Protein AF-A0A850HCU6-F1 (afdb_monomer)

Secondary structure (DSSP, 8-state):
-----HHHHHHHS-SSSS-HHHHHHHHHHTTSS-S-S----HHHHHHHH---TT-EEEEE-GGGHHHHHHHTT--SEEEEE-S-HHHHHHHHHHHHHHHHSSSHHHHHHHHH-TT-GGG--

Foldseek 3Di:
DPDDPVVLVDVQQDDDDDCRVVSVVVVVVLLALDQLDDPDDLVVVCVVVVQAAQAEAEEALSLQPNVVSSCVRVYPYYHHDYSHVNSVVSNVVLVVCVVPPPDPVRSCCQPVVVPDPVNVD

Radius of gyration: 17.05 Å; Cα contacts (8 Å, |Δi|>4): 122; chains: 1; bounding box: 48×31×41 Å

Sequence (121 aa):
MAEKNRKIEQAVLGHDGGGKLWDRAFAFAFKGLVYAQIWEDPVVDMDALAIKPGHRVATIASGGCNVLSYLTADPAAIDAVDLNTAHVALGRLKLAAAQHLPDYAAFRRFFAEADRKENIA

pLDDT: mean 85.3, std 13.58, range [39.62, 98.38]

Nearest PDB structures (foldseek):
  1y8c-assembly1_A  TM=5.148E-01  e=3.028E-01  Clostridium acetobutylicum ATCC 824
  3dlc-assembly1_A  TM=5.593E-01  e=1.928E+00  Methanococcus maripaludis
  1r74-assembly1_A-2  TM=4.323E-01  e=2.051E+00  Homo sapiens
  2h11-assembly2_B  TM=4.576E-01  e=4.043E+00  Homo sapiens
  1r8y-assembly1_A  TM=3.677E-01  e=2.970E+00  Mus musculus

Mean predicted aligned error: 7.26 Å

InterPro domains:
  IPR021829 Protein of unknown function DUF3419 [PF11899] (27-119)
  IPR029063 S-adenosyl-L-methionine-dependent methyltransferase superfamily [SSF53335] (22-100)

Solvent-accessible surface area (backbone atoms only — not comparable to full-atom values): 7329 Å² total; per-residue (Å²): 132,83,79,78,62,62,68,50,58,54,70,64,46,75,88,81,78,99,48,70,69,58,43,50,51,49,54,55,70,48,56,54,84,67,65,50,67,74,88,75,55,65,67,60,50,47,68,73,64,60,68,39,67,71,38,72,46,78,44,72,19,51,25,24,59,64,59,60,55,54,52,74,40,51,41,69,42,73,53,66,46,63,86,35,61,48,22,51,50,43,25,51,50,51,54,50,39,72,74,68,45,93,45,68,67,57,44,46,43,65,74,73,41,72,88,42,70,92,68,66,125

Structure (mmCIF, N/CA/C/O backbone):
data_AF-A0A850HCU6-F1
#
_entry.id   AF-A0A850HCU6-F1
#
loop_
_atom_site.group_PDB
_atom_site.id
_atom_site.type_symbol
_atom_site.label_atom_id
_atom_site.label_alt_id
_atom_site.label_comp_id
_atom_site.label_asym_id
_atom_site.label_entity_id
_atom_site.label_seq_id
_atom_site.pdbx_PDB_ins_code
_atom_site.Cartn_x
_atom_site.Cartn_y
_atom_site.Cartn_z
_atom_site.occupancy
_atom_site.B_iso_or_equiv
_atom_site.auth_seq_id
_atom_site.auth_comp_id
_atom_site.auth_asym_id
_atom_site.auth_atom_id
_atom_site.pdbx_PDB_model_num
ATOM 1 N N . MET A 1 1 ? 17.155 17.829 -7.350 1.00 39.62 1 MET A N 1
ATOM 2 C CA . MET A 1 1 ? 17.613 16.481 -6.943 1.00 39.62 1 MET A CA 1
ATOM 3 C C . MET A 1 1 ? 17.203 16.275 -5.497 1.00 39.62 1 MET A C 1
ATOM 5 O O . MET A 1 1 ? 17.566 17.111 -4.683 1.00 39.62 1 MET A O 1
ATOM 9 N N . ALA A 1 2 ? 16.405 15.250 -5.191 1.00 48.66 2 ALA A N 1
ATOM 10 C CA . ALA A 1 2 ? 16.038 14.949 -3.807 1.00 48.66 2 ALA A CA 1
ATOM 11 C C . ALA A 1 2 ? 17.299 14.577 -3.013 1.00 48.66 2 ALA A C 1
ATOM 13 O O . ALA A 1 2 ? 18.119 13.789 -3.491 1.00 48.66 2 ALA A O 1
ATOM 14 N N . GLU A 1 3 ? 17.468 15.180 -1.839 1.00 52.06 3 GLU A N 1
ATOM 15 C CA . GLU A 1 3 ? 18.578 14.897 -0.935 1.00 52.06 3 GLU A CA 1
ATOM 16 C C . GLU A 1 3 ? 18.634 13.394 -0.632 1.00 52.06 3 GLU A C 1
ATOM 18 O O . GLU A 1 3 ? 17.623 12.746 -0.346 1.00 52.06 3 GLU A O 1
ATOM 23 N N . LYS A 1 4 ? 19.826 12.811 -0.761 1.00 59.12 4 LYS A N 1
ATOM 24 C CA . LYS A 1 4 ? 20.037 11.375 -0.590 1.00 59.12 4 LYS A CA 1
ATOM 25 C C . LYS A 1 4 ? 19.754 11.015 0.873 1.00 59.12 4 LYS A C 1
ATOM 27 O O . LYS A 1 4 ? 20.458 11.476 1.769 1.00 59.12 4 LYS A O 1
ATOM 32 N N . ASN A 1 5 ? 18.720 10.212 1.125 1.00 69.19 5 ASN A N 1
ATOM 33 C CA . ASN A 1 5 ? 18.264 9.918 2.483 1.00 69.19 5 ASN A CA 1
ATOM 34 C C . ASN A 1 5 ? 19.266 9.003 3.219 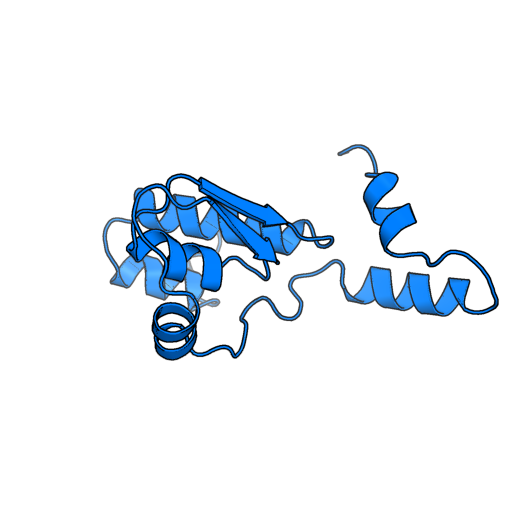1.00 69.19 5 ASN A C 1
ATOM 36 O O . ASN A 1 5 ? 19.161 7.777 3.173 1.00 69.19 5 ASN A O 1
ATOM 40 N N . ARG A 1 6 ? 20.249 9.615 3.898 1.00 69.88 6 ARG A N 1
ATOM 41 C CA . ARG A 1 6 ? 21.340 8.943 4.637 1.00 69.88 6 ARG A CA 1
ATOM 42 C C . ARG A 1 6 ? 20.852 7.886 5.627 1.00 69.88 6 ARG A C 1
ATOM 44 O O . ARG A 1 6 ? 21.562 6.914 5.854 1.00 69.88 6 ARG A O 1
ATOM 51 N N . LYS A 1 7 ? 19.648 8.051 6.186 1.00 71.00 7 LYS A N 1
ATOM 52 C CA . LYS A 1 7 ? 19.053 7.083 7.120 1.00 71.00 7 LYS A CA 1
ATOM 53 C C . LYS A 1 7 ? 18.715 5.756 6.438 1.00 71.00 7 LYS A C 1
ATOM 55 O O . LYS A 1 7 ? 18.930 4.709 7.032 1.00 71.00 7 LYS A O 1
ATOM 60 N N . ILE A 1 8 ? 18.241 5.793 5.190 1.00 70.88 8 ILE A N 1
ATOM 61 C CA . ILE A 1 8 ? 17.941 4.581 4.412 1.00 70.88 8 ILE A CA 1
ATOM 62 C C . ILE A 1 8 ? 19.242 3.856 4.057 1.00 70.88 8 ILE A C 1
ATOM 64 O O . ILE A 1 8 ? 19.333 2.647 4.224 1.00 70.88 8 ILE A O 1
ATOM 68 N N . GLU A 1 9 ? 20.276 4.588 3.628 1.00 70.25 9 GLU A N 1
ATOM 69 C CA . GLU A 1 9 ? 21.580 3.978 3.325 1.00 70.25 9 GLU A CA 1
ATOM 70 C C . GLU A 1 9 ? 22.198 3.303 4.558 1.00 70.25 9 GLU A C 1
ATOM 72 O O . GLU A 1 9 ? 22.739 2.209 4.441 1.00 70.25 9 GLU A O 1
ATOM 77 N N . GLN A 1 10 ? 22.079 3.916 5.738 1.00 70.88 10 GLN A N 1
ATOM 78 C CA . GLN A 1 10 ? 22.532 3.312 6.995 1.00 70.88 10 GLN A CA 1
ATOM 79 C C . GLN A 1 10 ? 21.689 2.103 7.415 1.00 70.88 10 GLN A C 1
ATOM 81 O O . GLN A 1 10 ? 22.240 1.153 7.949 1.00 70.88 10 GLN A O 1
ATOM 86 N N . ALA A 1 11 ? 20.376 2.115 7.170 1.00 72.88 11 ALA A N 1
ATOM 87 C CA . ALA A 1 11 ? 19.504 0.996 7.525 1.00 72.88 11 ALA A CA 1
ATOM 88 C C . ALA A 1 11 ? 19.751 -0.256 6.664 1.00 72.88 11 ALA A C 1
ATOM 90 O O . ALA A 1 11 ? 19.561 -1.369 7.140 1.00 72.88 11 ALA A O 1
ATOM 91 N N . VAL A 1 12 ? 20.163 -0.079 5.404 1.00 69.94 12 VAL A N 1
ATOM 92 C CA . VAL A 1 12 ? 20.417 -1.197 4.478 1.00 69.94 12 VAL A CA 1
ATOM 93 C C . VAL A 1 12 ? 21.825 -1.777 4.640 1.00 69.94 12 VAL A C 1
ATOM 95 O O . VAL A 1 12 ? 22.040 -2.963 4.408 1.00 69.94 12 VAL A O 1
ATOM 98 N N . LEU A 1 13 ? 22.800 -0.952 5.021 1.00 69.00 13 LEU A N 1
ATOM 99 C CA . LEU A 1 13 ? 24.186 -1.376 5.198 1.00 69.00 13 LEU A CA 1
ATOM 100 C C . LEU A 1 13 ? 24.393 -1.786 6.654 1.00 69.00 13 LEU A C 1
ATOM 102 O O . LEU A 1 13 ? 24.521 -0.926 7.521 1.00 69.00 13 LEU A O 1
ATOM 106 N N . GLY A 1 14 ? 24.407 -3.097 6.911 1.00 58.12 14 GLY A N 1
ATOM 107 C CA . GLY A 1 14 ? 24.561 -3.655 8.255 1.00 58.12 14 GLY A CA 1
ATOM 108 C C . GLY A 1 14 ? 25.757 -3.079 9.027 1.00 58.12 14 GLY A C 1
ATOM 109 O O . GLY A 1 14 ? 26.761 -2.644 8.450 1.00 58.12 14 GLY A O 1
ATOM 110 N N . HIS A 1 15 ? 25.652 -3.074 10.357 1.00 58.56 15 HIS A N 1
ATOM 111 C CA . HIS A 1 15 ? 26.775 -2.762 11.234 1.00 58.56 15 HIS A CA 1
ATOM 112 C C . HIS A 1 15 ? 27.662 -4.014 11.387 1.00 58.56 15 HIS A C 1
ATOM 114 O O . HIS A 1 15 ? 27.200 -5.044 11.861 1.00 58.56 15 HIS A O 1
ATOM 120 N N . ASP A 1 16 ? 28.926 -3.867 10.975 1.00 59.94 16 ASP A N 1
ATOM 121 C CA . ASP A 1 16 ? 30.063 -4.804 11.051 1.00 59.94 16 ASP A CA 1
ATOM 122 C C . ASP A 1 16 ? 30.208 -5.916 9.979 1.00 59.94 16 ASP A C 1
ATOM 124 O O . ASP A 1 16 ? 29.344 -6.755 9.769 1.00 59.94 16 ASP A O 1
ATOM 128 N N . GLY A 1 17 ? 31.401 -5.950 9.350 1.00 52.47 17 GLY A N 1
ATOM 129 C CA . GLY A 1 17 ? 32.001 -7.144 8.723 1.00 52.47 17 GLY A CA 1
ATOM 130 C C . GLY A 1 17 ? 31.760 -7.417 7.223 1.00 52.47 17 GLY A C 1
ATOM 131 O O . GLY A 1 17 ? 30.687 -7.831 6.818 1.00 52.47 17 GLY A O 1
ATOM 132 N N . GLY A 1 18 ? 32.815 -7.293 6.399 1.00 53.84 18 GLY A N 1
ATOM 133 C CA . GLY A 1 18 ? 33.082 -8.101 5.183 1.00 53.84 18 GLY A CA 1
ATOM 134 C C . GLY A 1 18 ? 32.180 -8.011 3.932 1.00 53.84 18 GLY A C 1
ATOM 135 O O . GLY A 1 18 ? 32.697 -8.154 2.827 1.00 53.84 18 GLY A O 1
ATOM 136 N N . GLY A 1 19 ? 30.874 -7.752 4.057 1.00 59.69 19 GLY A N 1
ATOM 137 C CA . GLY A 1 19 ? 29.875 -7.894 2.980 1.00 59.69 19 GLY A CA 1
ATOM 138 C C . GLY A 1 19 ? 29.504 -6.620 2.209 1.00 59.69 19 GLY A C 1
ATOM 139 O O . GLY A 1 19 ? 28.702 -6.677 1.280 1.00 59.69 19 GLY A O 1
ATOM 140 N N . LYS A 1 20 ? 30.118 -5.472 2.528 1.00 68.69 20 LYS A N 1
ATOM 141 C CA . LYS A 1 20 ? 29.666 -4.126 2.108 1.00 68.69 20 LYS A CA 1
ATOM 142 C C . LYS A 1 20 ? 29.428 -3.932 0.606 1.00 68.69 20 LYS A C 1
ATOM 144 O O . LYS A 1 20 ? 28.637 -3.070 0.231 1.00 68.69 20 LYS A O 1
ATOM 149 N N . LEU A 1 21 ? 30.135 -4.652 -0.267 1.00 74.31 21 LEU A N 1
ATOM 150 C CA . LEU A 1 21 ? 29.905 -4.558 -1.712 1.00 74.31 21 LEU A CA 1
ATOM 151 C C . LEU A 1 21 ? 28.626 -5.295 -2.126 1.00 74.31 21 LEU A C 1
ATOM 153 O O . LEU A 1 21 ? 27.846 -4.760 -2.911 1.00 74.31 21 LEU A O 1
ATOM 157 N N . TRP A 1 22 ? 28.396 -6.482 -1.564 1.00 73.75 22 TRP A N 1
ATOM 158 C CA . TRP A 1 22 ? 27.211 -7.293 -1.825 1.00 73.75 22 TRP A CA 1
ATOM 159 C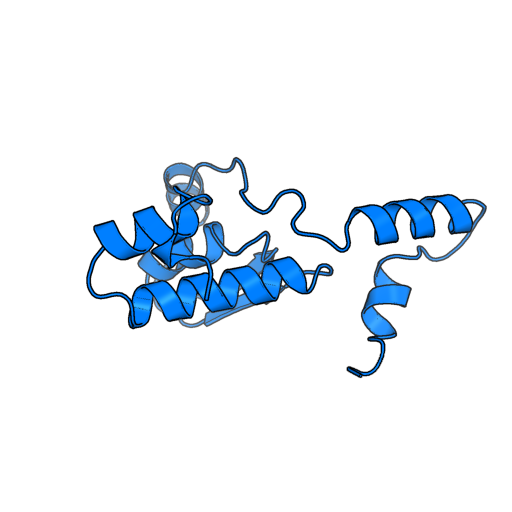 C . TRP A 1 22 ? 25.956 -6.655 -1.240 1.00 73.75 22 TRP A C 1
ATOM 161 O O . TRP A 1 22 ? 24.960 -6.566 -1.948 1.00 73.75 22 TRP A O 1
ATOM 171 N N . ASP A 1 23 ? 26.031 -6.081 -0.037 1.00 73.38 23 ASP A N 1
ATOM 172 C CA . ASP A 1 23 ? 24.906 -5.349 0.563 1.00 73.38 23 ASP A CA 1
ATOM 173 C C . ASP A 1 23 ? 24.521 -4.127 -0.275 1.00 73.38 23 ASP A C 1
ATOM 175 O O . ASP A 1 23 ? 23.346 -3.833 -0.474 1.00 73.38 23 ASP A O 1
ATOM 179 N N . ARG A 1 24 ? 25.511 -3.424 -0.841 1.00 74.38 24 ARG A N 1
ATOM 180 C CA . ARG A 1 24 ? 25.268 -2.292 -1.749 1.00 74.38 24 ARG A CA 1
ATOM 181 C C . ARG A 1 24 ? 24.702 -2.733 -3.092 1.00 74.38 24 ARG A C 1
ATOM 183 O O . ARG A 1 24 ? 23.853 -2.029 -3.634 1.00 74.38 24 ARG A O 1
ATOM 190 N N . ALA A 1 25 ? 25.171 -3.855 -3.633 1.00 76.00 25 ALA A N 1
ATOM 191 C CA . ALA A 1 25 ? 24.645 -4.423 -4.869 1.00 76.00 25 ALA A CA 1
ATOM 192 C C . ALA A 1 25 ? 23.195 -4.896 -4.682 1.00 76.00 25 ALA A C 1
ATOM 194 O O . ALA A 1 25 ? 22.341 -4.590 -5.511 1.00 76.00 25 ALA A O 1
ATOM 195 N N . PHE A 1 26 ? 22.900 -5.542 -3.553 1.00 72.81 26 PHE A N 1
ATOM 196 C CA . PHE A 1 26 ? 21.553 -5.912 -3.137 1.00 72.81 26 PHE A CA 1
ATOM 197 C C . PHE A 1 26 ? 20.671 -4.667 -2.969 1.00 72.81 26 PHE A C 1
ATOM 199 O O . PHE A 1 26 ? 19.656 -4.538 -3.642 1.00 72.81 26 PHE A O 1
ATOM 206 N N . ALA A 1 27 ? 21.106 -3.673 -2.189 1.00 73.69 27 ALA A N 1
ATOM 207 C CA . ALA A 1 27 ? 20.394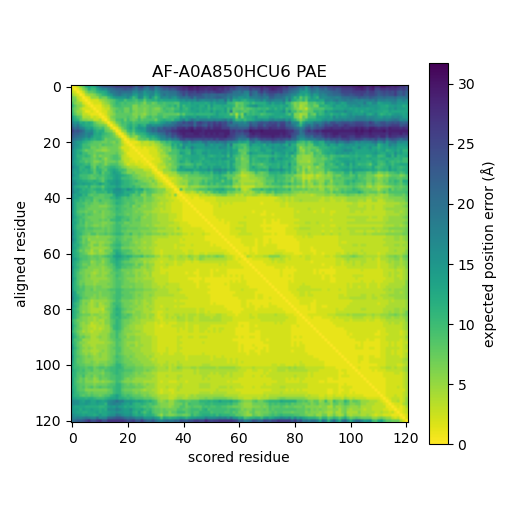 -2.403 -2.026 1.00 73.69 27 ALA A CA 1
ATOM 208 C C . ALA A 1 27 ? 20.069 -1.726 -3.364 1.00 73.69 27 ALA A C 1
ATOM 210 O O . ALA A 1 27 ? 19.002 -1.143 -3.544 1.00 73.69 27 ALA A O 1
ATOM 211 N N . PHE A 1 28 ? 21.010 -1.783 -4.307 1.00 76.19 28 PHE A N 1
ATOM 212 C CA . PHE A 1 28 ? 20.831 -1.227 -5.637 1.00 76.19 28 PHE A CA 1
ATOM 213 C C . PHE A 1 28 ? 19.801 -2.014 -6.454 1.00 76.19 28 PHE A C 1
ATOM 215 O O . PHE A 1 28 ? 18.928 -1.398 -7.061 1.00 76.19 28 PHE A O 1
ATOM 222 N N . ALA A 1 29 ? 19.852 -3.347 -6.427 1.00 72.44 29 ALA A N 1
ATOM 223 C CA . ALA A 1 29 ? 18.873 -4.199 -7.101 1.00 72.44 29 ALA A CA 1
ATOM 224 C C . ALA A 1 29 ? 17.442 -3.996 -6.560 1.00 72.44 29 ALA A C 1
ATOM 226 O O . ALA A 1 29 ? 16.483 -4.074 -7.322 1.00 72.44 29 ALA A O 1
ATOM 227 N N . PHE A 1 30 ? 17.299 -3.650 -5.277 1.00 69.44 30 PHE A N 1
ATOM 228 C CA . PHE A 1 30 ? 16.012 -3.418 -4.608 1.00 69.44 30 PHE A CA 1
ATOM 229 C C . PHE A 1 30 ? 15.538 -1.950 -4.614 1.00 69.44 30 PHE A C 1
ATOM 231 O O . PHE A 1 30 ? 14.550 -1.619 -3.963 1.00 69.44 30 PHE A O 1
ATOM 238 N N . LYS A 1 31 ? 16.193 -1.048 -5.362 1.00 70.88 31 LYS A N 1
ATOM 239 C CA . LYS A 1 31 ? 15.732 0.351 -5.509 1.00 70.88 31 LYS A CA 1
ATOM 240 C C . LYS A 1 31 ? 14.490 0.526 -6.391 1.00 70.88 31 LYS A C 1
ATOM 242 O O . LYS A 1 31 ? 13.873 1.588 -6.344 1.00 70.88 31 LYS A O 1
ATOM 247 N N . GLY A 1 32 ? 14.181 -0.445 -7.250 1.00 75.75 32 GLY A N 1
ATOM 248 C CA . GLY A 1 32 ? 13.008 -0.425 -8.133 1.00 75.75 32 GLY A CA 1
ATOM 249 C C . GLY A 1 32 ? 11.773 -1.043 -7.477 1.00 75.75 32 GLY A C 1
ATOM 250 O O . GLY A 1 32 ? 11.843 -1.495 -6.345 1.00 75.75 32 GLY A O 1
ATOM 251 N N . LEU A 1 33 ? 10.639 -1.106 -8.180 1.00 78.12 33 LEU A N 1
ATOM 252 C CA . LEU A 1 33 ? 9.466 -1.860 -7.715 1.00 78.12 33 LEU A CA 1
ATOM 253 C C . LEU A 1 33 ? 9.761 -3.367 -7.786 1.00 78.12 33 LEU A C 1
ATOM 255 O O . LEU A 1 33 ? 9.594 -3.984 -8.834 1.00 78.12 33 LEU A O 1
ATOM 259 N N . VAL A 1 34 ? 10.220 -3.949 -6.681 1.00 78.88 34 VAL A N 1
ATOM 260 C CA . VAL A 1 34 ? 10.534 -5.379 -6.564 1.00 78.88 34 VAL A CA 1
ATOM 261 C C . VAL A 1 34 ? 9.711 -5.928 -5.408 1.00 78.88 34 VAL A C 1
ATOM 263 O O . VAL A 1 34 ? 9.804 -5.399 -4.309 1.00 78.88 34 VAL A O 1
ATOM 266 N N . TYR A 1 35 ? 8.912 -6.973 -5.644 1.00 73.00 35 TYR A N 1
ATOM 267 C CA . TYR A 1 35 ? 7.903 -7.462 -4.685 1.00 73.00 35 TYR A CA 1
ATOM 268 C C . TYR A 1 35 ? 6.807 -6.428 -4.349 1.00 73.00 35 TYR A C 1
ATOM 270 O O . TYR A 1 35 ? 6.366 -6.303 -3.214 1.00 73.00 35 TYR A O 1
ATOM 278 N N . ALA A 1 36 ? 6.329 -5.685 -5.353 1.00 74.69 36 ALA A N 1
ATOM 279 C CA . ALA A 1 36 ? 5.286 -4.660 -5.188 1.00 74.69 36 ALA A CA 1
ATOM 280 C C . ALA A 1 36 ? 3.853 -5.212 -4.979 1.00 74.69 36 ALA A C 1
ATOM 282 O O . ALA A 1 36 ? 2.906 -4.443 -4.766 1.00 74.69 36 ALA A O 1
ATOM 283 N N . GLN A 1 37 ? 3.694 -6.533 -5.074 1.00 78.12 37 GLN A N 1
ATOM 284 C CA . GLN A 1 37 ? 2.530 -7.280 -4.617 1.00 78.12 37 GLN A CA 1
ATOM 285 C C . GLN A 1 37 ? 3.015 -8.347 -3.653 1.00 78.12 37 GLN A C 1
ATOM 287 O O . GLN A 1 37 ? 3.989 -9.048 -3.937 1.00 78.12 37 GLN A O 1
ATOM 292 N N . ILE A 1 38 ? 2.324 -8.435 -2.530 1.00 80.31 38 ILE A N 1
ATOM 293 C CA . ILE A 1 38 ? 2.606 -9.421 -1.504 1.00 80.31 38 ILE A CA 1
ATOM 294 C C . ILE A 1 38 ? 1.664 -10.620 -1.676 1.00 80.31 38 ILE A C 1
ATOM 296 O O . ILE A 1 38 ? 0.669 -10.524 -2.399 1.00 80.31 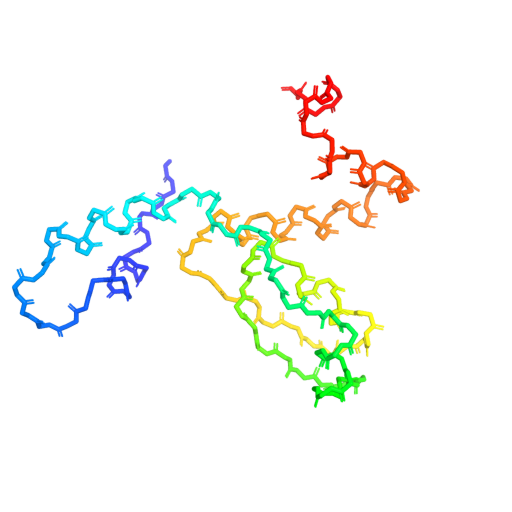38 ILE A O 1
ATOM 300 N N . TRP A 1 39 ? 2.041 -11.759 -1.101 1.00 84.31 39 TRP A N 1
ATOM 301 C CA . TRP A 1 39 ? 1.401 -13.062 -1.333 1.00 84.31 39 TRP A CA 1
ATOM 302 C C . TRP A 1 39 ? 0.408 -13.448 -0.229 1.00 84.31 39 TRP A C 1
ATOM 304 O O . TRP A 1 39 ? -0.218 -14.502 -0.304 1.00 84.31 39 TRP A O 1
ATOM 314 N N . GLU A 1 40 ? 0.295 -12.608 0.792 1.00 86.25 40 GLU A N 1
ATOM 315 C CA . GLU A 1 40 ? -0.579 -12.742 1.941 1.00 86.25 40 GLU A CA 1
ATOM 316 C C . GLU A 1 40 ? -2.046 -12.698 1.500 1.00 86.25 40 GLU A C 1
ATOM 318 O O . GLU A 1 40 ? -2.442 -11.902 0.642 1.00 86.25 40 GLU A O 1
ATOM 323 N N . ASP A 1 41 ? -2.856 -13.579 2.086 1.00 92.25 41 ASP A N 1
ATOM 324 C CA . ASP A 1 41 ? -4.297 -13.575 1.871 1.00 92.25 41 ASP A CA 1
ATOM 325 C C . ASP A 1 41 ? -4.924 -12.507 2.781 1.00 92.25 41 ASP A C 1
ATOM 327 O O . ASP A 1 41 ? -4.899 -12.664 4.008 1.00 92.25 41 ASP A O 1
ATOM 331 N N . PRO A 1 42 ? -5.522 -11.439 2.221 1.00 90.94 42 PRO A N 1
ATOM 332 C CA . PRO A 1 42 ? -6.093 -10.372 3.026 1.00 90.94 42 PRO A CA 1
ATOM 333 C C . PRO A 1 42 ? -7.258 -10.850 3.900 1.00 90.94 42 PRO A C 1
ATOM 335 O O . PRO A 1 42 ? -7.511 -10.241 4.931 1.00 90.94 42 PRO A O 1
ATOM 338 N N . VAL A 1 43 ? -7.972 -11.921 3.539 1.00 94.44 43 VAL A N 1
ATOM 339 C CA . VAL A 1 43 ? -9.057 -12.462 4.374 1.00 94.44 43 VAL A CA 1
ATOM 340 C C . VAL A 1 43 ? -8.477 -13.096 5.635 1.00 94.44 43 VAL A C 1
ATOM 342 O O . VAL A 1 43 ? -8.915 -12.789 6.741 1.00 94.44 43 VAL A O 1
ATOM 345 N N . VAL A 1 44 ? -7.438 -13.919 5.474 1.00 96.38 44 VAL A N 1
ATOM 346 C CA . VAL A 1 44 ? -6.750 -14.571 6.596 1.00 96.38 44 VAL A CA 1
ATOM 347 C C . VAL A 1 44 ? -6.063 -13.540 7.491 1.00 96.38 44 VAL A C 1
ATOM 349 O O . VAL A 1 44 ? -6.158 -13.639 8.715 1.00 96.38 44 VAL A O 1
ATOM 352 N N . ASP A 1 45 ? -5.424 -12.524 6.903 1.00 94.31 45 ASP A N 1
ATOM 353 C CA . ASP A 1 45 ? -4.805 -11.433 7.660 1.00 94.31 45 ASP A CA 1
ATOM 354 C C . ASP A 1 45 ? -5.841 -10.685 8.506 1.00 94.31 45 ASP A C 1
ATOM 356 O O . ASP A 1 45 ? -5.605 -10.422 9.685 1.00 94.31 45 ASP A O 1
ATOM 360 N N . MET A 1 46 ? -7.006 -10.357 7.939 1.00 96.00 46 MET A N 1
ATOM 361 C CA . MET A 1 46 ? -8.050 -9.623 8.660 1.00 96.00 46 MET A CA 1
ATOM 362 C C . MET A 1 46 ? -8.665 -10.446 9.795 1.00 96.00 46 MET A C 1
ATOM 364 O O . MET A 1 46 ? -8.892 -9.898 10.879 1.00 96.00 46 MET A O 1
ATOM 368 N N . ASP A 1 47 ? -8.867 -11.747 9.584 1.00 97.12 47 ASP A N 1
ATOM 369 C CA . ASP A 1 47 ? -9.346 -12.667 10.618 1.00 97.12 47 ASP A CA 1
ATOM 370 C C . ASP A 1 47 ? -8.336 -12.796 11.767 1.00 97.12 47 ASP A C 1
ATOM 372 O O . ASP A 1 47 ? -8.706 -12.733 12.942 1.0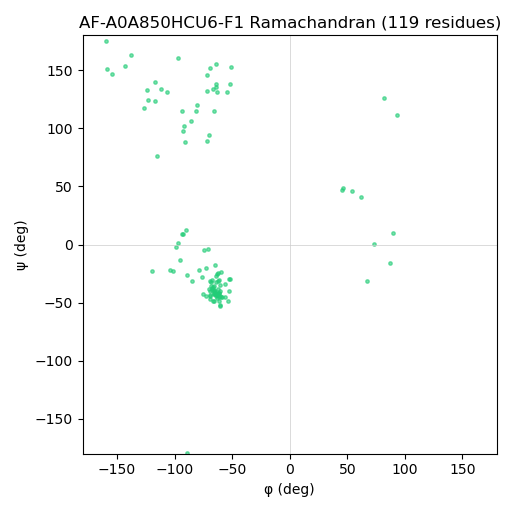0 97.12 47 ASP A O 1
ATOM 376 N N . ALA A 1 48 ? -7.049 -12.936 11.441 1.00 96.88 48 ALA A N 1
ATOM 377 C CA . ALA A 1 48 ? -5.989 -13.111 12.428 1.00 96.88 48 ALA A CA 1
ATOM 378 C C . ALA A 1 48 ? -5.681 -11.821 13.204 1.00 96.88 48 ALA A C 1
ATOM 380 O O . ALA A 1 48 ? -5.512 -11.851 14.425 1.00 96.88 48 ALA A O 1
ATOM 381 N N . LEU A 1 49 ? -5.597 -10.684 12.508 1.00 96.31 49 LEU A N 1
ATOM 382 C CA . LEU A 1 49 ? -5.246 -9.393 13.104 1.00 96.31 49 LEU A CA 1
ATOM 383 C C . LEU A 1 49 ? -6.424 -8.743 13.834 1.00 96.31 49 LEU A C 1
ATOM 385 O O . LEU A 1 49 ? -6.200 -7.891 14.697 1.00 96.31 49 LEU A O 1
ATOM 389 N N . ALA A 1 50 ? -7.661 -9.121 13.489 1.00 97.50 50 ALA A N 1
ATOM 390 C CA . ALA A 1 50 ? -8.895 -8.608 14.080 1.00 97.50 50 ALA A CA 1
ATOM 391 C C . ALA A 1 50 ? -8.894 -7.069 14.198 1.00 97.50 50 ALA A C 1
ATOM 393 O O . ALA A 1 50 ? -9.164 -6.501 15.264 1.00 97.50 50 ALA A O 1
ATOM 394 N N . ILE A 1 51 ? -8.536 -6.394 13.099 1.00 97.62 51 ILE A N 1
ATOM 395 C CA . ILE A 1 51 ? -8.448 -4.931 13.020 1.00 97.62 51 ILE A CA 1
ATOM 396 C C . ILE A 1 51 ? -9.844 -4.329 13.225 1.00 97.62 51 ILE A C 1
ATOM 398 O O . ILE A 1 51 ? -10.830 -4.823 12.681 1.00 97.62 51 ILE A O 1
ATOM 402 N N . LYS A 1 52 ? -9.930 -3.270 14.036 1.00 97.44 52 LYS A N 1
ATOM 403 C CA . LYS A 1 52 ? -11.183 -2.604 14.411 1.00 97.44 52 LYS A CA 1
ATOM 404 C C . LYS A 1 52 ? -11.034 -1.083 14.389 1.00 97.44 52 LYS A C 1
ATOM 406 O O . LYS A 1 52 ? -9.907 -0.583 14.507 1.00 97.44 52 LYS A O 1
ATOM 411 N N . PRO A 1 53 ? -12.159 -0.347 14.362 1.00 98.25 53 PRO A N 1
ATOM 412 C CA . PRO A 1 53 ? -12.147 1.092 14.557 1.00 98.25 53 PRO A CA 1
ATOM 413 C C . PRO A 1 53 ? -11.404 1.511 15.824 1.00 98.25 53 PRO A C 1
ATOM 415 O O . PRO A 1 53 ? -11.510 0.872 16.873 1.00 98.25 53 PRO A O 1
ATOM 418 N N . GLY A 1 54 ? -10.612 2.578 15.721 1.00 97.81 54 GLY A N 1
ATOM 419 C CA . GLY A 1 54 ? -9.767 3.066 16.815 1.00 97.81 54 GLY A CA 1
ATOM 420 C C . GLY A 1 54 ? -8.381 2.413 16.910 1.00 97.81 54 GLY A C 1
ATOM 421 O O . GLY A 1 54 ? -7.498 2.970 17.563 1.00 97.81 54 GLY A O 1
ATOM 422 N N . HIS A 1 55 ? -8.142 1.276 16.245 1.00 98.38 55 HIS A N 1
ATOM 423 C CA . HIS A 1 55 ? -6.817 0.649 16.232 1.00 98.38 55 HIS A CA 1
ATOM 424 C C . HIS A 1 55 ? -5.803 1.486 15.441 1.00 98.38 55 HIS A C 1
ATOM 426 O O . HIS A 1 55 ? -6.151 2.186 14.491 1.00 98.38 55 HIS A O 1
ATOM 432 N N . ARG A 1 56 ? -4.524 1.383 15.811 1.00 98.38 56 ARG A N 1
ATOM 433 C CA . ARG A 1 56 ? -3.402 1.945 15.047 1.00 98.38 56 ARG A CA 1
ATOM 434 C C . ARG A 1 56 ? -2.508 0.801 14.591 1.00 98.38 56 ARG A C 1
ATOM 436 O O . ARG A 1 56 ? -2.061 0.016 15.423 1.00 98.38 56 ARG A O 1
ATOM 443 N N . VAL A 1 57 ? -2.276 0.698 13.288 1.00 97.56 57 VAL A N 1
ATOM 444 C CA . VAL A 1 57 ? -1.560 -0.423 12.664 1.00 97.56 57 VAL A CA 1
ATOM 445 C C . VAL A 1 57 ? -0.225 0.069 12.122 1.00 97.56 57 VAL A C 1
ATOM 447 O O . VAL A 1 57 ? -0.176 1.085 11.441 1.00 97.56 57 VAL A O 1
ATOM 450 N N . ALA A 1 58 ? 0.856 -0.658 12.384 1.00 96.94 58 ALA A N 1
ATOM 451 C CA . ALA A 1 58 ? 2.127 -0.468 11.692 1.00 96.94 58 ALA A CA 1
ATOM 452 C C . ALA A 1 58 ? 2.333 -1.636 10.725 1.00 96.94 58 ALA A C 1
ATOM 454 O O . ALA A 1 58 ? 2.159 -2.790 11.110 1.00 96.94 58 ALA A O 1
ATOM 455 N N . THR A 1 59 ? 2.687 -1.346 9.475 1.00 94.31 59 THR A N 1
ATOM 456 C CA . THR A 1 59 ? 2.914 -2.379 8.456 1.00 94.31 59 THR A CA 1
ATOM 457 C C . THR A 1 59 ? 4.060 -1.999 7.534 1.00 94.31 59 THR A C 1
ATOM 459 O O . THR A 1 59 ? 4.341 -0.820 7.311 1.00 94.31 59 THR A O 1
ATOM 462 N N . ILE A 1 60 ? 4.707 -3.003 6.951 1.00 92.62 60 ILE A N 1
ATOM 463 C CA . ILE A 1 60 ? 5.615 -2.779 5.827 1.00 92.62 60 ILE A CA 1
ATOM 464 C C . ILE A 1 60 ? 4.768 -2.306 4.640 1.00 92.62 60 ILE A C 1
ATOM 466 O O . ILE A 1 60 ? 3.696 -2.863 4.391 1.00 92.62 60 ILE A O 1
ATOM 470 N N . ALA A 1 61 ? 5.198 -1.252 3.938 1.00 92.50 61 ALA A N 1
ATOM 471 C CA . ALA A 1 61 ? 4.385 -0.667 2.876 1.00 92.50 61 ALA A CA 1
ATOM 472 C C . ALA A 1 61 ? 4.218 -1.646 1.712 1.00 92.50 61 ALA A C 1
ATOM 474 O O . ALA A 1 61 ? 3.091 -1.844 1.276 1.00 92.50 61 ALA A O 1
ATOM 475 N N . SER A 1 62 ? 5.307 -2.252 1.218 1.00 88.81 62 SER A N 1
ATOM 476 C CA . SER A 1 62 ? 5.296 -3.347 0.233 1.00 88.81 62 SER A CA 1
ATOM 477 C C . SER A 1 62 ? 4.342 -3.127 -0.955 1.00 88.81 62 SER A C 1
ATOM 479 O O . SER A 1 62 ? 3.479 -3.935 -1.299 1.00 88.81 62 SER A O 1
ATOM 481 N N . GLY A 1 63 ? 4.408 -1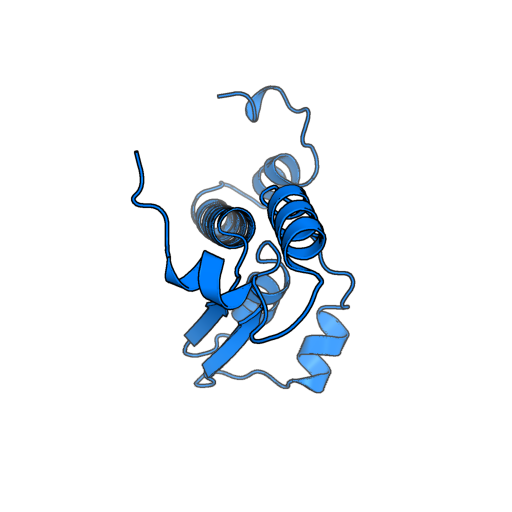.926 -1.535 1.00 89.06 63 GLY A N 1
ATOM 482 C CA . GLY A 1 63 ? 3.544 -1.503 -2.639 1.00 89.06 63 GLY A CA 1
ATOM 483 C C . GLY A 1 63 ? 2.084 -1.202 -2.263 1.00 89.06 63 GLY A C 1
ATOM 484 O O . GLY A 1 63 ? 1.306 -0.829 -3.139 1.00 89.06 63 GLY A O 1
ATOM 485 N N . GLY A 1 64 ? 1.693 -1.326 -0.996 1.00 93.50 64 GLY A N 1
ATOM 486 C CA . GLY A 1 64 ? 0.468 -0.779 -0.402 1.00 93.50 64 GLY A CA 1
ATOM 487 C C . GLY A 1 64 ? -0.774 -1.672 -0.450 1.00 93.50 64 GLY A C 1
ATOM 488 O O . GLY A 1 64 ? -1.861 -1.188 -0.158 1.00 93.50 64 GLY A O 1
ATOM 489 N N . CYS A 1 65 ? -0.659 -2.946 -0.831 1.00 93.25 65 CYS A N 1
ATOM 490 C CA . CYS A 1 65 ? -1.815 -3.853 -0.931 1.00 93.25 65 CYS A CA 1
ATOM 491 C C . CYS A 1 65 ? -2.451 -4.163 0.435 1.00 93.25 65 CYS A C 1
ATOM 493 O O . CYS A 1 65 ? -3.659 -3.975 0.584 1.00 93.25 65 CYS A O 1
ATOM 495 N N . ASN A 1 66 ? -1.663 -4.528 1.450 1.00 93.81 66 ASN A N 1
ATOM 496 C CA . ASN A 1 66 ? -2.207 -4.747 2.796 1.00 93.81 66 ASN A CA 1
ATOM 497 C C . ASN A 1 66 ? -2.740 -3.470 3.429 1.00 93.81 66 ASN A C 1
ATOM 499 O O . ASN A 1 66 ? -3.789 -3.504 4.055 1.00 93.81 66 ASN A O 1
ATOM 503 N N . VAL A 1 67 ? -2.096 -2.324 3.187 1.00 95.62 67 VAL A N 1
ATOM 504 C CA . VAL A 1 67 ? -2.611 -1.024 3.645 1.00 95.62 67 VAL A CA 1
ATOM 505 C C . VAL A 1 67 ? -4.054 -0.815 3.176 1.00 95.62 67 VAL A C 1
ATOM 507 O O . VAL A 1 67 ? -4.910 -0.485 3.988 1.00 95.62 67 VAL A O 1
ATOM 510 N N . LEU A 1 68 ? -4.342 -1.043 1.890 1.00 95.12 68 LEU A N 1
ATOM 511 C CA . LEU A 1 68 ? -5.700 -0.896 1.354 1.00 95.12 68 LEU A CA 1
ATOM 512 C C . LEU A 1 68 ? -6.675 -1.915 1.946 1.00 95.12 68 LEU A C 1
ATOM 514 O O . LEU A 1 68 ? -7.805 -1.548 2.253 1.00 95.12 68 LEU A O 1
ATOM 518 N N . SER A 1 69 ? -6.237 -3.160 2.139 1.00 94.81 69 SER A N 1
ATOM 519 C CA . SER A 1 69 ? -7.057 -4.207 2.758 1.00 94.81 69 SER A CA 1
ATOM 520 C C . SER A 1 69 ? -7.412 -3.851 4.203 1.00 94.81 69 SER A C 1
ATOM 522 O O . SER A 1 69 ? -8.576 -3.892 4.585 1.00 94.81 69 SER A O 1
ATOM 524 N N . TYR A 1 70 ? -6.437 -3.399 4.990 1.00 96.62 70 TYR A N 1
ATOM 525 C CA . TYR A 1 70 ? -6.618 -3.041 6.397 1.00 96.62 70 TYR A CA 1
ATOM 526 C C . TYR A 1 70 ? -7.475 -1.786 6.584 1.00 96.62 70 TYR A C 1
ATOM 528 O O . TYR A 1 70 ? -8.228 -1.699 7.552 1.00 96.62 70 TYR A O 1
ATOM 536 N N . LEU A 1 71 ? -7.410 -0.827 5.651 1.00 96.75 71 LEU A N 1
ATOM 537 C CA . LEU A 1 71 ? -8.268 0.364 5.671 1.00 96.75 71 LEU A CA 1
ATOM 538 C C . LEU A 1 71 ? -9.765 0.027 5.616 1.00 96.75 71 LEU A C 1
ATOM 540 O O . LEU A 1 71 ? -10.572 0.821 6.091 1.00 96.75 71 LEU A O 1
ATOM 544 N N . THR A 1 72 ? -10.148 -1.144 5.096 1.00 96.25 72 THR A N 1
ATOM 545 C CA . THR A 1 72 ? -11.558 -1.571 5.052 1.00 96.25 72 THR A CA 1
ATOM 546 C C . THR A 1 72 ? -12.177 -1.796 6.437 1.00 96.25 72 THR A C 1
ATOM 548 O O . THR A 1 72 ? -13.399 -1.769 6.555 1.00 96.25 72 THR A O 1
ATOM 551 N N . ALA A 1 73 ? -11.362 -1.952 7.489 1.00 97.56 73 ALA A N 1
ATOM 552 C CA . ALA A 1 73 ? -11.822 -2.059 8.877 1.00 97.56 73 ALA A CA 1
ATOM 553 C C . ALA A 1 73 ? -11.849 -0.723 9.643 1.00 97.56 73 ALA A C 1
ATOM 555 O O . ALA A 1 73 ? -12.055 -0.729 10.858 1.00 97.56 73 ALA A O 1
ATOM 556 N N . ASP A 1 74 ? -11.635 0.404 8.956 1.00 97.62 74 ASP A N 1
ATOM 557 C CA . ASP A 1 74 ? -11.683 1.762 9.521 1.00 97.62 74 ASP A CA 1
ATOM 558 C C . ASP A 1 74 ? -10.771 1.992 10.755 1.00 97.62 74 ASP A C 1
ATOM 560 O O . ASP A 1 74 ? -11.204 2.547 11.768 1.00 97.62 74 ASP A O 1
ATOM 564 N N . PRO A 1 75 ? -9.491 1.558 10.743 1.00 98.12 75 PRO A N 1
ATOM 565 C CA . PRO A 1 75 ? -8.581 1.848 11.848 1.00 98.12 75 PRO A CA 1
ATOM 566 C C . PRO A 1 75 ? -8.337 3.361 11.976 1.00 98.12 75 PRO A C 1
ATOM 568 O O . PRO A 1 75 ? -8.370 4.103 10.998 1.00 98.12 75 PRO A O 1
ATOM 571 N N . ALA A 1 76 ? -7.978 3.824 13.175 1.00 98.38 76 ALA A N 1
ATOM 572 C CA . ALA A 1 76 ? -7.651 5.232 13.407 1.00 98.38 76 ALA A CA 1
ATOM 573 C C . ALA A 1 76 ? -6.408 5.702 12.632 1.00 98.38 76 ALA A C 1
ATOM 575 O O . ALA A 1 76 ? -6.307 6.876 12.281 1.00 98.38 76 ALA A O 1
ATOM 576 N N . ALA A 1 77 ? -5.434 4.813 12.412 1.00 98.00 77 ALA A N 1
ATOM 577 C CA . ALA A 1 77 ? -4.247 5.112 11.617 1.00 98.00 77 ALA A CA 1
ATOM 578 C C . ALA A 1 77 ? -3.570 3.841 11.093 1.00 98.00 77 ALA A C 1
ATOM 580 O O . ALA A 1 77 ? -3.573 2.808 11.767 1.00 98.00 77 ALA A O 1
ATOM 581 N N . ILE A 1 78 ? -2.904 3.962 9.942 1.00 97.88 78 ILE A N 1
ATOM 582 C CA . ILE A 1 78 ? -1.943 2.973 9.449 1.00 97.88 78 ILE A CA 1
ATOM 583 C C . ILE A 1 78 ? -0.620 3.672 9.130 1.00 97.88 78 ILE A C 1
ATOM 585 O O . ILE A 1 78 ? -0.550 4.506 8.228 1.00 97.88 78 ILE A O 1
ATOM 589 N N . ASP A 1 79 ? 0.434 3.295 9.845 1.00 97.50 79 ASP A N 1
ATOM 590 C CA . ASP A 1 79 ? 1.805 3.726 9.598 1.00 97.50 79 ASP A CA 1
ATOM 591 C C . ASP A 1 79 ? 2.494 2.700 8.681 1.00 97.50 79 ASP A C 1
ATOM 593 O O . ASP A 1 79 ? 2.947 1.640 9.118 1.00 97.50 79 ASP A O 1
ATOM 597 N N . ALA A 1 80 ? 2.536 3.002 7.379 1.00 95.81 80 ALA A N 1
ATOM 598 C CA . ALA A 1 80 ? 3.148 2.149 6.360 1.00 95.81 80 ALA A CA 1
ATOM 599 C C . ALA A 1 80 ? 4.608 2.554 6.095 1.00 95.81 80 ALA A C 1
ATOM 601 O O . ALA A 1 80 ? 4.873 3.649 5.589 1.00 95.81 80 ALA A O 1
ATOM 602 N N . VAL A 1 81 ? 5.557 1.671 6.411 1.00 93.75 81 VAL A N 1
ATOM 603 C CA . VAL A 1 81 ? 7.001 1.959 6.351 1.00 93.75 81 VAL A CA 1
ATOM 604 C C . VAL A 1 81 ? 7.722 1.071 5.342 1.00 93.75 81 VAL A C 1
ATOM 606 O O . VAL A 1 81 ? 7.431 -0.112 5.226 1.00 93.75 81 VAL A O 1
ATOM 609 N N . ASP A 1 82 ? 8.673 1.627 4.593 1.00 90.62 82 ASP A N 1
ATOM 610 C CA . ASP A 1 82 ? 9.486 0.857 3.646 1.00 90.62 82 ASP A CA 1
ATOM 611 C C . ASP A 1 82 ? 10.833 1.550 3.413 1.00 90.62 82 ASP A C 1
ATOM 613 O O . ASP A 1 82 ? 10.925 2.782 3.425 1.00 90.62 82 ASP A O 1
ATOM 617 N N . LEU A 1 83 ? 11.878 0.754 3.194 1.00 87.00 83 LEU A N 1
ATOM 618 C CA . LEU A 1 83 ? 13.195 1.250 2.786 1.00 87.00 83 LEU A CA 1
ATOM 619 C C . LEU A 1 83 ? 13.196 1.635 1.303 1.00 87.00 83 LEU A C 1
ATOM 621 O O . LEU A 1 83 ? 13.939 2.525 0.883 1.00 87.00 83 LEU A O 1
ATOM 625 N N . ASN A 1 84 ? 12.339 0.991 0.515 1.00 86.88 84 ASN A N 1
ATOM 626 C CA . ASN A 1 84 ? 12.132 1.284 -0.882 1.00 86.88 84 ASN A CA 1
ATOM 627 C C . ASN A 1 84 ? 11.100 2.404 -1.048 1.00 86.88 84 ASN A C 1
ATOM 629 O O . ASN A 1 84 ? 9.886 2.221 -0.922 1.00 86.88 84 ASN A O 1
ATOM 633 N N . THR A 1 85 ? 11.581 3.593 -1.398 1.00 88.75 85 THR A N 1
ATOM 634 C CA . THR A 1 85 ? 10.716 4.757 -1.609 1.00 88.75 85 THR A CA 1
ATOM 635 C C . THR A 1 85 ? 9.726 4.561 -2.759 1.00 88.75 85 THR A C 1
ATOM 637 O O . THR A 1 85 ? 8.660 5.178 -2.733 1.00 88.75 85 THR A O 1
ATOM 640 N N . ALA A 1 86 ? 10.020 3.686 -3.729 1.00 90.31 86 ALA A N 1
ATOM 641 C CA . ALA A 1 86 ? 9.095 3.356 -4.809 1.00 90.31 86 ALA A CA 1
ATOM 642 C C . ALA A 1 86 ? 7.849 2.620 -4.288 1.00 90.31 86 ALA A C 1
ATOM 644 O O . ALA A 1 86 ? 6.746 2.898 -4.751 1.00 90.31 86 ALA A O 1
ATOM 645 N N . HIS A 1 87 ? 7.987 1.755 -3.278 1.00 92.31 87 HIS A N 1
ATOM 646 C CA . HIS A 1 87 ? 6.849 1.081 -2.642 1.00 92.31 87 HIS A CA 1
ATOM 647 C C . HIS A 1 87 ? 5.936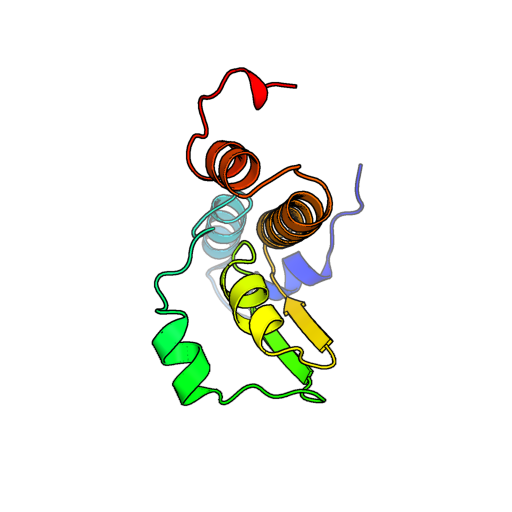 2.061 -1.913 1.00 92.31 87 HIS A C 1
ATOM 649 O O . HIS A 1 87 ? 4.715 1.991 -2.055 1.00 92.31 87 HIS A O 1
ATOM 655 N N . VAL A 1 88 ? 6.521 3.015 -1.183 1.00 92.81 88 VAL A N 1
ATOM 656 C CA . VAL A 1 88 ? 5.749 4.069 -0.510 1.00 92.81 88 VAL A CA 1
ATOM 657 C C . VAL A 1 88 ? 5.038 4.954 -1.539 1.00 92.81 88 VAL A C 1
ATOM 659 O O . VAL A 1 88 ? 3.868 5.294 -1.364 1.00 92.81 88 VAL A O 1
ATOM 662 N N . ALA A 1 89 ? 5.719 5.318 -2.630 1.00 93.81 89 ALA A N 1
ATOM 663 C CA . ALA A 1 89 ? 5.124 6.096 -3.713 1.00 93.81 89 ALA A CA 1
ATOM 664 C C . ALA A 1 89 ? 3.974 5.343 -4.400 1.00 93.81 89 ALA A C 1
ATOM 666 O O . ALA A 1 89 ? 2.914 5.927 -4.612 1.00 93.81 89 ALA A O 1
ATOM 667 N N . LEU A 1 90 ? 4.138 4.045 -4.676 1.00 93.88 90 LEU A N 1
ATOM 668 C CA . LEU A 1 90 ? 3.084 3.204 -5.242 1.00 93.88 90 LEU A CA 1
ATOM 669 C C . LEU A 1 90 ? 1.881 3.082 -4.298 1.00 93.88 90 LEU A C 1
ATOM 671 O O . LEU A 1 90 ? 0.746 3.196 -4.751 1.00 93.88 90 LEU A O 1
ATOM 675 N N . GLY A 1 91 ? 2.108 2.912 -2.993 1.00 94.50 91 GLY A N 1
ATOM 676 C CA . GLY A 1 91 ? 1.029 2.908 -2.002 1.00 94.50 91 GLY A CA 1
ATOM 677 C C . GLY A 1 91 ? 0.235 4.219 -2.008 1.00 94.50 91 GLY A C 1
ATOM 678 O O . GLY A 1 91 ? -0.993 4.200 -2.066 1.00 94.50 91 GLY A O 1
ATOM 679 N N . ARG A 1 92 ? 0.927 5.367 -2.052 1.00 95.88 92 ARG A N 1
ATOM 680 C CA . ARG A 1 92 ? 0.285 6.688 -2.194 1.00 95.88 92 ARG A CA 1
ATOM 681 C C . ARG A 1 92 ? -0.489 6.824 -3.503 1.00 95.88 92 ARG A C 1
ATOM 683 O O . ARG A 1 92 ? -1.598 7.349 -3.490 1.00 95.88 92 ARG A O 1
ATOM 690 N N . LEU A 1 93 ? 0.065 6.331 -4.610 1.00 95.62 93 LEU A N 1
ATOM 691 C CA . LEU A 1 93 ? -0.601 6.336 -5.910 1.00 95.62 93 LEU A CA 1
ATOM 692 C C . LEU A 1 93 ? -1.886 5.503 -5.883 1.00 95.62 93 LEU A C 1
ATOM 694 O O . LEU A 1 93 ? -2.906 5.959 -6.387 1.00 95.62 93 LEU A O 1
ATOM 698 N N . LYS A 1 94 ? -1.873 4.322 -5.254 1.00 95.62 94 LYS A N 1
ATOM 699 C CA . LYS A 1 94 ? -3.081 3.502 -5.093 1.00 95.62 94 LYS A CA 1
ATOM 700 C C . LYS A 1 94 ? -4.133 4.185 -4.218 1.00 95.62 94 LYS A C 1
ATOM 702 O O . LYS A 1 94 ? -5.306 4.144 -4.568 1.00 95.62 94 LYS A O 1
ATOM 707 N N . LEU A 1 95 ? -3.736 4.850 -3.131 1.00 96.62 95 LEU A N 1
ATOM 708 C CA . LEU A 1 95 ? -4.668 5.622 -2.298 1.00 96.62 95 LEU A CA 1
ATOM 709 C C . LEU A 1 95 ? -5.319 6.765 -3.083 1.00 96.62 95 LEU A C 1
ATOM 711 O O . LEU A 1 95 ? -6.540 6.890 -3.078 1.00 96.62 95 LEU A O 1
ATOM 715 N N . ALA A 1 96 ? -4.522 7.557 -3.803 1.00 96.94 96 ALA A N 1
ATOM 716 C CA . ALA A 1 96 ? -5.038 8.622 -4.660 1.00 96.94 96 ALA A CA 1
ATOM 717 C C . ALA A 1 96 ? -5.962 8.067 -5.756 1.00 96.94 96 ALA A C 1
ATOM 719 O O . ALA A 1 96 ? -7.046 8.593 -5.982 1.00 96.94 96 ALA A O 1
ATOM 720 N N . ALA A 1 97 ? -5.574 6.968 -6.401 1.00 95.75 97 ALA A N 1
ATOM 721 C CA . ALA A 1 97 ? -6.389 6.320 -7.418 1.00 95.75 97 ALA A CA 1
ATOM 722 C C . ALA A 1 97 ? -7.732 5.825 -6.858 1.00 95.75 97 ALA A C 1
ATOM 724 O O . ALA A 1 97 ? -8.755 6.030 -7.500 1.00 95.75 97 ALA A O 1
ATOM 725 N N . ALA A 1 98 ? -7.755 5.240 -5.658 1.00 95.62 98 ALA A N 1
ATOM 726 C CA . ALA A 1 98 ? -8.993 4.807 -5.006 1.00 95.62 98 ALA A CA 1
ATOM 727 C C . ALA A 1 98 ? -9.934 5.977 -4.659 1.00 95.62 98 ALA A C 1
ATOM 729 O O . ALA A 1 98 ? -11.143 5.786 -4.598 1.00 95.62 98 ALA A O 1
ATOM 730 N N . GLN A 1 99 ? -9.391 7.180 -4.443 1.00 96.31 99 GLN A N 1
ATOM 731 C CA . GLN A 1 99 ? -10.168 8.384 -4.124 1.00 96.31 99 GLN A CA 1
ATOM 732 C C . GLN A 1 99 ? -10.621 9.171 -5.361 1.00 96.31 99 GLN A C 1
ATOM 734 O O . GLN A 1 99 ? -11.601 9.909 -5.285 1.00 96.31 99 GLN A O 1
ATOM 739 N N . HIS A 1 100 ? -9.893 9.067 -6.478 1.00 96.88 100 HIS A N 1
ATOM 740 C CA . HIS A 1 100 ? -10.067 9.964 -7.626 1.00 96.88 100 HIS A CA 1
ATOM 741 C C . HIS A 1 100 ? -10.467 9.276 -8.931 1.00 96.88 100 HIS A C 1
ATOM 743 O O . HIS A 1 100 ? -10.999 9.947 -9.815 1.00 96.88 100 HIS A O 1
ATOM 749 N N . LEU A 1 101 ? -10.203 7.977 -9.098 1.00 95.62 101 LEU A N 1
ATOM 750 C CA . LEU A 1 101 ? -10.689 7.262 -10.276 1.00 95.62 101 LEU A CA 1
ATOM 751 C C . LEU A 1 101 ? -12.208 7.065 -10.177 1.00 95.62 101 LEU A C 1
ATOM 753 O O . LEU A 1 101 ? -12.731 6.883 -9.079 1.00 95.62 101 LEU A O 1
ATOM 757 N N . PRO A 1 102 ? -12.922 7.103 -11.315 1.00 95.94 102 PRO A N 1
ATOM 758 C CA . PRO A 1 102 ? -14.383 7.146 -11.318 1.00 95.94 102 PRO A CA 1
ATOM 759 C C . PRO A 1 102 ? -15.028 5.859 -10.797 1.00 95.94 102 PRO A C 1
ATOM 761 O O . PRO A 1 102 ? -16.124 5.904 -10.245 1.00 95.94 102 PRO A O 1
ATOM 764 N N . ASP A 1 103 ? -14.371 4.715 -10.988 1.00 96.06 103 ASP A N 1
ATOM 765 C CA . ASP A 1 103 ? -14.896 3.409 -10.618 1.00 96.06 103 ASP A CA 1
ATOM 766 C C . ASP A 1 103 ? -13.786 2.352 -10.469 1.00 96.06 103 ASP A C 1
ATOM 768 O O . ASP A 1 103 ? -12.599 2.573 -10.749 1.00 96.06 103 ASP A O 1
ATOM 772 N N . TYR A 1 104 ? -14.198 1.161 -10.029 1.00 94.75 104 TYR A N 1
ATOM 773 C CA . TYR A 1 104 ? -13.322 0.001 -9.900 1.00 94.75 104 TYR A CA 1
ATOM 774 C C . TYR A 1 104 ? -12.708 -0.437 -11.237 1.00 94.75 104 TYR A C 1
ATOM 776 O O . TYR A 1 104 ? -11.563 -0.888 -11.260 1.00 94.75 104 TYR A O 1
ATOM 784 N N . ALA A 1 105 ? -13.430 -0.311 -12.355 1.00 94.75 105 ALA A N 1
ATOM 785 C CA . ALA A 1 105 ? -12.920 -0.731 -13.656 1.00 94.75 105 ALA A CA 1
ATOM 786 C C . ALA A 1 105 ? -11.726 0.136 -14.081 1.00 94.75 105 ALA A C 1
ATOM 788 O O . ALA A 1 105 ? -10.709 -0.397 -14.526 1.00 94.75 105 ALA A O 1
ATOM 789 N N . ALA A 1 106 ? -11.797 1.449 -13.860 1.00 94.19 106 ALA A N 1
ATOM 790 C CA . ALA A 1 106 ? -10.700 2.381 -14.076 1.00 94.19 106 ALA A CA 1
ATOM 791 C C . ALA A 1 106 ? -9.510 2.084 -13.153 1.00 94.19 106 ALA A C 1
ATOM 793 O O . ALA A 1 106 ? -8.369 2.061 -13.620 1.00 94.19 106 ALA A O 1
ATOM 794 N N . PHE A 1 107 ? -9.768 1.795 -11.871 1.00 94.38 107 PHE A N 1
ATOM 795 C CA . PHE A 1 107 ? -8.730 1.400 -10.914 1.00 94.38 107 PHE A CA 1
ATOM 796 C C . PHE A 1 107 ? -8.015 0.116 -11.343 1.00 94.38 107 PHE A C 1
ATOM 798 O O . PHE A 1 107 ? -6.787 0.081 -11.444 1.00 94.38 107 PHE A O 1
ATOM 805 N N . ARG A 1 108 ? -8.781 -0.937 -11.647 1.00 93.75 108 ARG A N 1
ATOM 806 C CA . ARG A 1 108 ? -8.246 -2.222 -12.096 1.00 93.75 108 ARG A CA 1
ATOM 807 C C . ARG A 1 108 ? -7.471 -2.059 -13.398 1.00 93.75 108 ARG A C 1
ATOM 809 O O . ARG A 1 108 ? -6.368 -2.577 -13.491 1.00 93.75 108 ARG A O 1
ATOM 816 N N . ARG A 1 109 ? 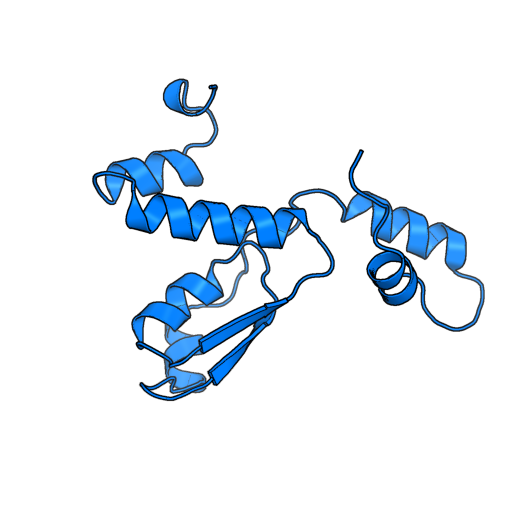-7.998 -1.322 -14.378 1.00 92.62 109 ARG A N 1
ATOM 817 C CA . ARG A 1 109 ? -7.295 -1.043 -15.638 1.00 92.62 109 ARG A CA 1
ATOM 818 C C . ARG A 1 109 ? -5.935 -0.391 -15.375 1.00 92.62 109 ARG A C 1
ATOM 820 O O . ARG A 1 109 ? -4.943 -0.804 -15.958 1.00 92.62 109 ARG A O 1
ATOM 827 N N . PHE A 1 110 ? -5.876 0.597 -14.483 1.00 93.38 110 PHE A N 1
ATOM 828 C CA . PHE A 1 110 ? -4.638 1.323 -14.207 1.00 93.38 110 PHE A CA 1
ATOM 829 C C . PHE A 1 110 ? -3.553 0.444 -13.557 1.00 93.38 110 PHE A C 1
ATOM 831 O O . PHE A 1 110 ? -2.387 0.556 -13.924 1.00 93.38 110 PHE A O 1
ATOM 838 N N . PHE A 1 111 ? -3.917 -0.455 -12.631 1.00 91.19 111 PHE A N 1
ATOM 839 C CA . PHE A 1 111 ? -2.935 -1.259 -11.882 1.00 91.19 111 PHE A CA 1
ATOM 840 C C . PHE A 1 111 ? -2.753 -2.707 -12.357 1.00 91.19 111 PHE A C 1
ATOM 842 O O . PHE A 1 111 ? -1.714 -3.295 -12.068 1.00 91.19 111 PHE A O 1
ATOM 849 N N . ALA A 1 112 ? -3.733 -3.298 -13.042 1.00 90.19 112 ALA A N 1
ATOM 850 C CA . ALA A 1 112 ? -3.686 -4.688 -13.506 1.00 90.19 112 ALA A CA 1
ATOM 851 C C . ALA A 1 112 ? -3.409 -4.814 -15.013 1.00 90.19 112 ALA A C 1
ATOM 853 O O . ALA A 1 112 ? -2.945 -5.860 -15.455 1.00 90.19 112 ALA A O 1
ATOM 854 N N . GLU A 1 113 ? -3.677 -3.768 -15.800 1.00 90.81 113 GLU A N 1
ATOM 855 C CA . GLU A 1 113 ? -3.442 -3.742 -17.250 1.00 90.81 113 GLU A CA 1
ATOM 856 C C . GLU A 1 113 ? -2.373 -2.689 -17.568 1.00 90.81 113 GLU A C 1
ATOM 858 O O . GLU A 1 113 ? -2.660 -1.566 -17.985 1.00 90.81 113 GLU A O 1
ATOM 863 N N . ALA A 1 114 ? -1.114 -3.038 -17.291 1.00 79.94 114 ALA A N 1
ATOM 864 C CA . ALA A 1 114 ? 0.001 -2.091 -17.301 1.00 79.94 114 ALA A CA 1
ATOM 865 C C . ALA A 1 114 ? 0.264 -1.448 -18.678 1.00 79.94 114 ALA A C 1
ATOM 867 O O . ALA A 1 114 ? 0.685 -0.296 -18.744 1.00 79.94 114 ALA A O 1
ATOM 868 N N . ASP A 1 115 ? -0.007 -2.163 -19.769 1.00 84.31 115 ASP A N 1
ATOM 869 C CA . ASP A 1 115 ? 0.319 -1.811 -21.158 1.00 84.31 115 ASP A CA 1
ATOM 870 C C . ASP A 1 115 ? -0.772 -0.998 -21.879 1.00 84.31 115 ASP A C 1
ATOM 872 O O . ASP A 1 115 ? -0.737 -0.792 -23.096 1.00 84.31 115 ASP A O 1
ATOM 876 N N . ARG A 1 116 ? -1.749 -0.491 -21.128 1.00 87.62 116 ARG A N 1
ATOM 877 C CA . ARG A 1 116 ? -2.823 0.347 -21.657 1.00 87.62 116 ARG A CA 1
ATOM 878 C C . ARG A 1 116 ? -2.307 1.732 -22.032 1.00 87.62 116 ARG A C 1
ATOM 880 O O . ARG A 1 116 ? -1.638 2.394 -21.242 1.00 87.62 116 ARG A O 1
ATOM 887 N N . LYS A 1 117 ? -2.666 2.207 -23.230 1.00 87.94 117 LYS A N 1
ATOM 888 C CA . LYS A 1 117 ? -2.240 3.520 -23.756 1.00 87.94 117 LYS A CA 1
ATOM 889 C C . LYS A 1 117 ? -2.606 4.666 -22.820 1.00 87.94 117 LYS A C 1
ATOM 891 O O . LYS A 1 117 ? -1.855 5.619 -22.696 1.00 87.94 117 LYS A O 1
ATOM 896 N N . GLU A 1 118 ? -3.733 4.547 -22.135 1.00 85.81 118 GLU A N 1
ATOM 897 C CA . GLU A 1 118 ? -4.242 5.539 -21.195 1.00 85.81 118 GLU A CA 1
ATOM 898 C C . GLU A 1 118 ? -3.414 5.617 -19.889 1.00 85.81 118 GLU A C 1
ATOM 900 O O . GLU A 1 118 ? -3.710 6.449 -19.036 1.00 85.81 118 GLU A O 1
ATOM 905 N N . ASN A 1 119 ? -2.399 4.756 -19.711 1.00 83.69 119 ASN A N 1
ATOM 906 C CA . ASN A 1 119 ? -1.408 4.832 -18.626 1.00 83.69 119 ASN A CA 1
ATOM 907 C C . ASN A 1 119 ? -0.116 5.561 -19.041 1.00 83.69 119 ASN A C 1
ATOM 909 O O . ASN A 1 119 ? 0.696 5.890 -18.177 1.00 83.69 119 ASN A O 1
ATOM 913 N N . ILE A 1 120 ? 0.096 5.794 -20.341 1.00 75.75 120 ILE A N 1
ATOM 914 C CA . ILE A 1 120 ? 1.245 6.536 -20.867 1.00 75.75 120 ILE A CA 1
ATOM 915 C C . ILE A 1 120 ? 0.815 8.002 -20.956 1.00 75.75 120 ILE A C 1
ATOM 917 O O . ILE A 1 120 ? 0.239 8.424 -21.957 1.00 75.75 120 ILE A O 1
ATOM 921 N N . ALA A 1 121 ? 1.003 8.735 -19.86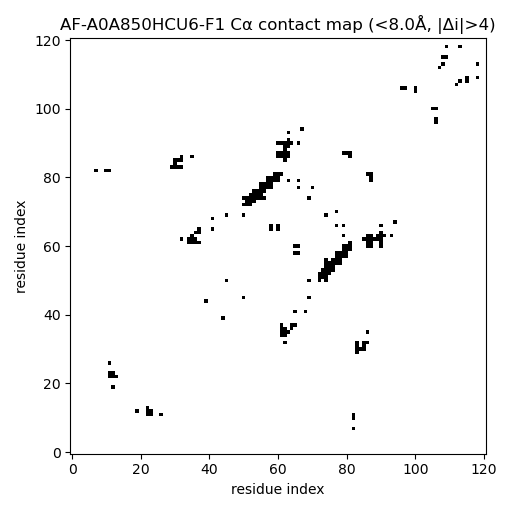0 1.00 59.34 121 ALA A N 1
ATOM 922 C CA . ALA A 1 121 ? 0.856 10.189 -19.844 1.00 59.34 121 ALA A CA 1
ATOM 923 C C . ALA A 1 121 ? 2.002 10.866 -20.610 1.00 59.34 121 ALA A C 1
ATOM 925 O O . ALA A 1 121 ? 3.156 10.391 -20.475 1.00 59.34 121 ALA A O 1
#

Organism: NCBI:txid2743979